Protein AF-A0AA40KRP3-F1 (afdb_monomer_lite)

Organism: NCBI:txid60889

pLDDT: mean 84.4, std 11.52, range [34.78, 96.44]

Sequence (147 aa):
MIGIWPLDEKSSTYRKIFAYFRLMATVILYGLLLVPQVLAIAVNWGDIQTIAEIGTIFTTLGQILYKVVYLTARREKAHNLYNEIRSLWDSSNDPNEKKSYEQIAYWARTVTIIFSACISCNVIFFSTSAIIDYLSNDNRQLPYTAW

Structure (mmCIF, N/CA/C/O backbone):
data_AF-A0AA40KRP3-F1
#
_entry.id   AF-A0AA40KRP3-F1
#
loop_
_atom_site.group_PDB
_atom_site.id
_atom_site.type_symbol
_atom_site.label_atom_id
_atom_site.label_alt_id
_atom_site.label_comp_id
_atom_site.label_asym_id
_atom_site.label_entity_id
_atom_site.label_seq_id
_atom_site.pdbx_PDB_ins_code
_atom_site.Cartn_x
_atom_site.Cartn_y
_atom_site.Cartn_z
_atom_site.occupancy
_atom_site.B_iso_or_equiv
_atom_site.auth_seq_id
_atom_site.auth_comp_id
_atom_site.auth_asym_id
_atom_site.auth_atom_id
_atom_site.pdbx_PDB_model_num
ATOM 1 N N . MET A 1 1 ? -7.642 7.161 2.071 1.00 57.91 1 MET A N 1
ATOM 2 C CA . MET A 1 1 ? -7.379 5.827 2.662 1.00 57.91 1 MET A CA 1
ATOM 3 C C . MET A 1 1 ? -7.637 4.749 1.621 1.00 57.91 1 MET A C 1
ATOM 5 O O . MET A 1 1 ? -8.656 4.828 0.945 1.00 57.91 1 MET A O 1
ATOM 9 N N . ILE A 1 2 ? -6.746 3.757 1.536 1.00 65.31 2 ILE A N 1
ATOM 10 C CA . ILE A 1 2 ? -6.640 2.677 0.523 1.00 65.31 2 ILE A CA 1
ATOM 11 C C . ILE A 1 2 ? -7.835 1.675 0.539 1.00 65.31 2 ILE A C 1
ATOM 13 O O . ILE A 1 2 ? -7.778 0.580 0.004 1.00 65.31 2 ILE A O 1
ATOM 17 N N . GLY A 1 3 ? -8.960 2.012 1.180 1.00 63.09 3 GLY A N 1
ATOM 18 C CA . GLY A 1 3 ? -10.132 1.124 1.271 1.00 63.09 3 GLY A CA 1
ATOM 19 C C . GLY A 1 3 ? -9.956 -0.105 2.181 1.00 63.09 3 GLY A C 1
ATOM 20 O O . GLY A 1 3 ? -10.907 -0.854 2.362 1.00 63.09 3 GLY A O 1
ATOM 21 N N . ILE A 1 4 ? -8.781 -0.282 2.800 1.00 76.75 4 ILE A N 1
ATOM 22 C CA . ILE A 1 4 ? -8.442 -1.415 3.690 1.00 76.75 4 ILE A CA 1
ATOM 23 C C . ILE A 1 4 ? -9.092 -1.299 5.079 1.00 76.75 4 ILE A C 1
ATOM 25 O O . ILE A 1 4 ? -9.167 -2.284 5.810 1.00 76.75 4 ILE A O 1
ATOM 29 N N . TRP A 1 5 ? -9.570 -0.109 5.455 1.00 75.00 5 TRP A N 1
ATOM 30 C CA . TRP A 1 5 ? -10.094 0.134 6.799 1.00 75.00 5 TRP A CA 1
ATOM 31 C C . TRP A 1 5 ? -11.228 -0.853 7.153 1.00 75.00 5 TRP A C 1
ATOM 33 O O . TRP A 1 5 ? -12.099 -1.104 6.303 1.00 75.00 5 TRP A O 1
ATOM 43 N N . PRO A 1 6 ? -11.228 -1.430 8.374 1.00 71.06 6 PRO A N 1
ATOM 44 C CA . PRO A 1 6 ? -12.307 -2.299 8.825 1.00 71.06 6 PRO A CA 1
ATOM 45 C C . PRO A 1 6 ? -13.645 -1.566 8.710 1.00 71.06 6 PRO A C 1
ATOM 47 O O . PRO A 1 6 ? -13.796 -0.425 9.144 1.00 71.06 6 PRO A O 1
ATOM 50 N N . LEU A 1 7 ? -14.612 -2.209 8.059 1.00 72.94 7 LEU A N 1
ATOM 51 C CA . LEU A 1 7 ? -15.961 -1.670 7.960 1.00 72.94 7 LEU A CA 1
ATOM 52 C C . LEU A 1 7 ? -16.702 -2.053 9.234 1.00 72.94 7 LEU A C 1
ATOM 54 O O . LEU A 1 7 ? -16.808 -3.237 9.531 1.00 72.94 7 LEU A O 1
ATOM 58 N N . ASP A 1 8 ? -17.243 -1.069 9.949 1.00 69.12 8 ASP A N 1
ATOM 59 C CA . ASP A 1 8 ? -18.189 -1.353 11.027 1.00 69.12 8 ASP A CA 1
ATOM 60 C C . ASP A 1 8 ? -19.405 -2.099 10.460 1.00 69.12 8 ASP A C 1
ATOM 62 O O . ASP A 1 8 ? -19.904 -1.768 9.376 1.00 69.12 8 ASP A O 1
ATOM 66 N N . GLU A 1 9 ? -19.940 -3.063 11.206 1.00 65.94 9 GLU A N 1
ATOM 67 C CA . GLU A 1 9 ? -21.144 -3.810 10.813 1.00 65.94 9 GLU A CA 1
ATOM 68 C C . GLU A 1 9 ? -22.333 -2.872 10.557 1.00 65.94 9 GLU A C 1
ATOM 70 O O . GLU A 1 9 ? -23.053 -3.038 9.567 1.00 65.94 9 GLU A O 1
ATOM 75 N N . LYS A 1 10 ? -22.433 -1.807 11.370 1.00 70.06 10 LYS A N 1
ATOM 76 C CA . LYS A 1 10 ? -23.422 -0.717 11.278 1.00 70.06 10 LYS A CA 1
ATOM 77 C C . LYS A 1 10 ? -23.169 0.273 10.132 1.00 70.06 10 LYS A C 1
ATOM 79 O O . LYS A 1 10 ? -23.895 1.257 9.998 1.00 70.06 10 LYS A O 1
ATOM 84 N N . SER A 1 11 ? -22.126 0.083 9.322 1.00 73.38 11 SER A N 1
ATOM 85 C CA . SER A 1 11 ? -21.842 0.993 8.209 1.00 73.38 11 SER A CA 1
ATOM 86 C C . SER A 1 11 ? -22.909 0.895 7.115 1.00 73.38 11 SER A C 1
ATOM 88 O O . SER A 1 11 ? -23.355 -0.192 6.744 1.00 73.38 11 SER A O 1
ATOM 90 N N . SER A 1 12 ? -23.309 2.051 6.576 1.00 80.00 12 SER A N 1
ATOM 91 C CA . SER A 1 12 ? -24.265 2.121 5.471 1.00 80.00 12 SER A CA 1
ATOM 92 C C . SER A 1 12 ? -23.737 1.396 4.229 1.00 80.00 12 SER A C 1
ATOM 94 O O . SER A 1 12 ? -22.534 1.403 3.953 1.00 80.00 12 SER A O 1
ATOM 96 N N . THR A 1 13 ? -24.639 0.811 3.436 1.00 80.62 13 THR A N 1
ATOM 97 C CA . THR A 1 13 ? -24.312 0.081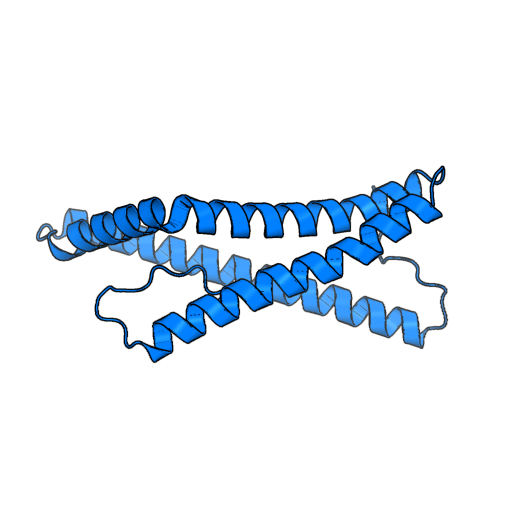 2.197 1.00 80.62 13 THR A CA 1
ATOM 98 C C . THR A 1 13 ? -23.412 0.896 1.265 1.00 80.62 13 THR A C 1
ATOM 100 O O . THR A 1 13 ? -22.445 0.369 0.718 1.00 80.62 13 THR A O 1
ATOM 103 N N . TYR A 1 14 ? -23.646 2.209 1.171 1.00 80.75 14 TYR A N 1
ATOM 104 C CA . TYR A 1 14 ? -22.814 3.132 0.397 1.00 80.75 14 TYR A CA 1
ATOM 105 C C . TYR A 1 14 ? -21.350 3.164 0.868 1.00 80.75 14 TYR A C 1
ATOM 107 O O . TYR A 1 14 ? -20.434 3.086 0.051 1.00 80.75 14 TYR A O 1
ATOM 115 N N . ARG A 1 15 ? -21.100 3.216 2.186 1.00 80.94 15 ARG A N 1
ATOM 116 C CA . ARG A 1 15 ? -19.733 3.193 2.737 1.00 80.94 15 ARG A CA 1
ATOM 117 C C . ARG A 1 15 ? -19.027 1.875 2.433 1.00 80.94 15 ARG A C 1
ATOM 119 O O . ARG A 1 15 ? -17.836 1.894 2.127 1.00 80.94 15 ARG A O 1
ATOM 126 N N . LYS A 1 16 ? -19.755 0.753 2.477 1.00 81.25 16 LYS A N 1
ATOM 127 C CA . LYS A 1 16 ? -19.212 -0.570 2.136 1.00 81.25 16 LYS A CA 1
ATOM 128 C C . LYS A 1 16 ? -18.801 -0.623 0.663 1.00 81.25 16 LYS A C 1
ATOM 130 O O . LYS A 1 16 ? -17.646 -0.929 0.376 1.00 81.25 16 LYS A O 1
ATOM 135 N N . ILE A 1 17 ? -19.701 -0.242 -0.248 1.00 85.12 17 ILE A N 1
ATOM 136 C CA . ILE A 1 17 ? -19.434 -0.192 -1.698 1.00 85.12 17 ILE A CA 1
ATOM 137 C C . ILE A 1 17 ? -18.231 0.704 -1.993 1.00 85.12 17 ILE A C 1
ATOM 139 O O . ILE A 1 17 ? -17.313 0.308 -2.705 1.00 85.12 17 ILE A O 1
ATOM 143 N N . PHE A 1 18 ? -18.191 1.892 -1.395 1.00 85.44 18 PHE A N 1
ATOM 144 C CA . PHE A 1 18 ? -17.117 2.845 -1.632 1.00 85.44 18 PHE A CA 1
ATOM 145 C C . PHE A 1 18 ? -15.752 2.366 -1.115 1.00 85.44 18 PHE A C 1
ATOM 147 O O . PHE A 1 18 ? -14.724 2.634 -1.739 1.00 85.44 18 PHE A O 1
ATOM 154 N N . ALA A 1 19 ? -15.717 1.627 -0.002 1.00 85.06 19 ALA A N 1
ATOM 155 C CA . ALA A 1 19 ? -14.489 1.009 0.491 1.00 85.06 19 ALA A CA 1
ATOM 156 C C . ALA A 1 19 ? -13.972 -0.076 -0.467 1.00 85.06 19 ALA A C 1
ATOM 158 O O . ALA A 1 19 ? -12.786 -0.072 -0.793 1.00 85.06 19 ALA A O 1
ATOM 159 N N . TYR A 1 20 ? -14.858 -0.942 -0.972 1.00 85.06 20 TYR A N 1
ATOM 160 C CA . TYR A 1 20 ? -14.495 -1.953 -1.971 1.00 85.06 20 TYR A CA 1
ATOM 161 C C . TYR A 1 20 ? -14.034 -1.330 -3.287 1.00 85.06 20 TYR A C 1
ATOM 163 O O . TYR A 1 20 ? -13.016 -1.748 -3.831 1.00 85.06 20 TYR A O 1
ATOM 171 N N . PHE A 1 21 ? -14.723 -0.290 -3.762 1.00 88.69 21 PHE A N 1
ATOM 172 C CA . PHE A 1 21 ? -14.316 0.453 -4.951 1.00 88.69 21 PHE A CA 1
ATOM 173 C C . PHE A 1 21 ? -12.900 1.023 -4.800 1.00 88.69 21 PHE A C 1
ATOM 175 O O . PHE A 1 21 ? -12.059 0.821 -5.671 1.00 88.69 21 PHE A O 1
ATOM 182 N N . ARG A 1 22 ? -12.600 1.676 -3.669 1.00 87.62 22 ARG A N 1
ATOM 183 C CA . ARG A 1 22 ? -11.258 2.213 -3.385 1.00 87.62 22 ARG A CA 1
ATOM 184 C C . ARG A 1 22 ? -10.190 1.125 -3.331 1.00 87.62 22 ARG A C 1
ATOM 186 O O . ARG A 1 22 ? -9.084 1.348 -3.818 1.00 87.62 22 ARG A O 1
ATOM 193 N N . LEU A 1 23 ? -10.509 -0.028 -2.752 1.00 88.12 23 LEU A N 1
ATOM 194 C CA . LEU A 1 23 ? -9.596 -1.166 -2.684 1.00 88.12 23 LEU A CA 1
ATOM 195 C C . LEU A 1 23 ? 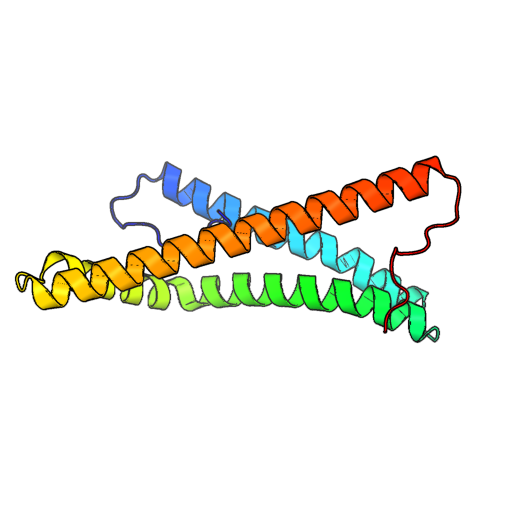-9.301 -1.720 -4.084 1.00 88.12 23 LEU A C 1
ATOM 197 O O . LEU A 1 23 ? -8.135 -1.845 -4.451 1.00 88.12 23 LEU A O 1
ATOM 201 N N . MET A 1 24 ? -10.338 -1.959 -4.892 1.00 88.50 24 MET A N 1
ATOM 202 C CA . MET A 1 24 ? -10.198 -2.417 -6.280 1.00 88.50 24 MET A CA 1
ATOM 203 C C . MET A 1 24 ? -9.409 -1.423 -7.130 1.00 88.50 24 MET A C 1
ATOM 205 O O . MET A 1 24 ? -8.451 -1.810 -7.794 1.00 88.50 24 MET A O 1
ATOM 209 N N . ALA A 1 25 ? -9.753 -0.136 -7.056 1.00 89.38 25 ALA A N 1
ATOM 210 C CA . ALA A 1 25 ? -9.036 0.917 -7.765 1.00 89.38 25 ALA A CA 1
ATOM 211 C C . ALA A 1 25 ? -7.553 0.954 -7.371 1.00 89.38 25 ALA A C 1
ATOM 213 O O . ALA A 1 25 ? -6.696 1.132 -8.231 1.00 89.38 25 ALA A O 1
ATOM 214 N N . THR A 1 26 ? -7.241 0.728 -6.090 1.00 88.62 26 THR A N 1
ATOM 215 C CA . THR A 1 26 ? -5.854 0.697 -5.619 1.00 88.62 26 THR A CA 1
ATOM 216 C C . THR A 1 26 ? -5.085 -0.493 -6.198 1.00 88.62 26 THR A C 1
ATOM 218 O O . THR A 1 26 ? -3.985 -0.313 -6.712 1.00 88.62 26 THR A O 1
ATOM 221 N N . VAL A 1 27 ? -5.661 -1.698 -6.162 1.00 88.69 27 VAL A N 1
ATOM 222 C CA . VAL A 1 27 ? -5.030 -2.904 -6.728 1.00 88.69 27 VAL A CA 1
ATOM 223 C C . VAL A 1 27 ? -4.806 -2.751 -8.233 1.00 88.69 27 VAL A C 1
ATOM 225 O O . VAL A 1 27 ? -3.718 -3.053 -8.717 1.00 88.69 27 VAL A O 1
ATOM 228 N N . ILE A 1 28 ? -5.799 -2.229 -8.959 1.00 90.62 28 ILE A N 1
ATOM 229 C CA . ILE A 1 28 ? -5.699 -1.984 -10.403 1.00 90.62 28 ILE A CA 1
ATOM 230 C C . ILE A 1 28 ? -4.598 -0.964 -10.699 1.00 90.62 28 ILE A C 1
ATOM 232 O O . ILE A 1 28 ? -3.746 -1.225 -11.542 1.00 90.62 28 ILE A O 1
ATOM 236 N N . LEU A 1 29 ? -4.574 0.168 -9.990 1.00 90.19 29 LEU A N 1
ATOM 237 C CA . LEU A 1 29 ? -3.583 1.220 -10.213 1.00 90.19 29 LEU A CA 1
ATOM 238 C C . LEU A 1 29 ? -2.155 0.703 -9.995 1.00 90.19 29 LEU A C 1
ATOM 240 O O . LEU A 1 29 ? -1.298 0.895 -10.853 1.00 90.19 29 LEU A O 1
ATOM 244 N N . TYR A 1 30 ? -1.900 0.004 -8.886 1.00 87.62 30 TYR A N 1
ATOM 245 C CA . TYR A 1 30 ? -0.574 -0.563 -8.622 1.00 87.62 30 TYR A CA 1
ATOM 246 C C . TYR A 1 30 ? -0.211 -1.687 -9.598 1.00 87.62 30 TYR A C 1
ATOM 248 O O . TYR A 1 30 ? 0.944 -1.776 -10.007 1.00 87.62 30 TYR A O 1
ATOM 256 N N . GLY A 1 31 ? -1.180 -2.505 -10.018 1.00 86.31 31 GLY A N 1
ATOM 257 C CA . GLY A 1 31 ? -0.972 -3.517 -11.054 1.00 86.31 31 GLY A CA 1
ATOM 258 C C . GLY A 1 31 ? -0.556 -2.899 -12.391 1.00 86.31 31 GLY A C 1
ATOM 259 O O . GLY A 1 31 ? 0.430 -3.328 -12.984 1.00 86.31 31 GLY A O 1
ATOM 260 N N . LEU A 1 32 ? -1.244 -1.838 -12.825 1.00 89.94 32 LEU A N 1
ATOM 261 C CA . LEU A 1 32 ? -0.913 -1.105 -14.051 1.00 89.94 32 LEU A CA 1
ATOM 262 C C . LEU A 1 32 ? 0.470 -0.450 -13.985 1.00 89.94 32 LEU A C 1
ATOM 264 O O . LEU A 1 32 ? 1.168 -0.422 -14.992 1.00 89.94 32 LEU A O 1
ATOM 268 N N . LEU A 1 33 ? 0.888 0.036 -12.812 1.00 89.00 33 LEU A N 1
ATOM 269 C CA . LEU A 1 33 ? 2.222 0.610 -12.615 1.00 89.00 33 LEU A CA 1
ATOM 270 C C . LEU A 1 33 ? 3.344 -0.438 -12.611 1.00 89.00 33 LEU A C 1
ATOM 272 O O . LEU A 1 33 ? 4.479 -0.087 -12.918 1.00 89.00 33 LEU A O 1
ATOM 276 N N . LEU A 1 34 ? 3.057 -1.706 -12.295 1.00 87.88 34 LEU A N 1
ATOM 277 C CA . LEU A 1 34 ? 4.054 -2.785 -12.308 1.00 87.88 34 LEU A CA 1
ATOM 278 C C . LEU A 1 34 ? 4.382 -3.283 -13.721 1.00 87.88 34 LEU A C 1
ATOM 280 O O . LEU A 1 34 ? 5.540 -3.585 -13.999 1.00 87.88 34 LEU A O 1
ATOM 284 N N . VAL A 1 35 ? 3.395 -3.341 -14.621 1.00 89.44 35 VAL A N 1
ATOM 285 C CA . VAL A 1 35 ? 3.578 -3.804 -16.012 1.00 89.44 35 VAL A CA 1
ATOM 286 C C . VAL A 1 35 ? 4.728 -3.090 -16.748 1.00 89.44 35 VAL A C 1
ATOM 288 O O . VAL A 1 35 ? 5.597 -3.790 -17.274 1.00 89.44 35 VAL A O 1
ATOM 291 N N . PRO A 1 36 ? 4.817 -1.743 -16.778 1.00 88.81 36 PRO A N 1
ATOM 292 C CA . PRO A 1 36 ? 5.914 -1.063 -17.462 1.00 88.81 36 PRO A CA 1
ATOM 293 C C . PRO A 1 36 ? 7.274 -1.333 -16.810 1.00 88.81 36 PRO A C 1
ATOM 295 O O . PRO A 1 36 ? 8.275 -1.331 -17.515 1.00 88.81 36 PRO A O 1
ATOM 298 N N . GLN A 1 37 ? 7.329 -1.618 -15.504 1.00 88.12 37 GLN A N 1
ATOM 299 C CA . GLN A 1 37 ? 8.586 -1.966 -14.831 1.00 88.12 37 GLN A CA 1
ATOM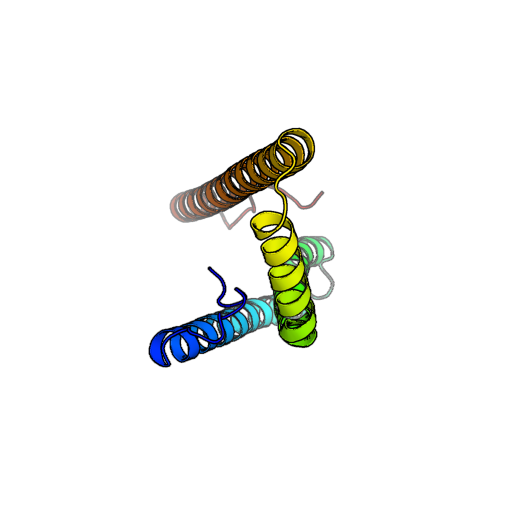 300 C C . GLN A 1 37 ? 9.082 -3.349 -15.266 1.00 88.12 37 GLN A C 1
ATOM 302 O O . GLN A 1 37 ? 10.260 -3.511 -15.560 1.00 88.12 37 GLN A O 1
ATOM 307 N N . VAL A 1 38 ? 8.184 -4.336 -15.380 1.00 90.06 38 VAL A N 1
ATOM 308 C CA . VAL A 1 38 ? 8.532 -5.677 -15.889 1.00 90.06 38 VAL A CA 1
ATOM 309 C C . VAL A 1 38 ? 9.035 -5.595 -17.330 1.00 90.06 38 VAL A C 1
ATOM 311 O O . VAL A 1 38 ? 10.058 -6.191 -17.660 1.00 90.06 38 VAL A O 1
ATOM 314 N N . LEU A 1 39 ? 8.351 -4.819 -18.176 1.00 90.44 39 LEU A N 1
ATOM 315 C CA . LEU A 1 39 ? 8.788 -4.578 -19.552 1.00 90.44 39 LEU A CA 1
ATOM 316 C C . LEU A 1 39 ? 10.148 -3.873 -19.597 1.00 90.44 39 LEU A C 1
ATOM 318 O O . LEU A 1 39 ? 11.010 -4.277 -20.370 1.00 90.44 39 LEU A O 1
ATOM 322 N N . ALA A 1 40 ? 10.370 -2.866 -18.752 1.00 86.44 40 ALA A N 1
ATOM 323 C CA . ALA A 1 40 ? 11.637 -2.146 -18.699 1.00 86.44 40 ALA A CA 1
ATOM 324 C C . ALA A 1 40 ? 12.803 -3.046 -18.246 1.00 86.44 40 ALA A C 1
ATOM 326 O O . ALA A 1 40 ? 13.893 -2.933 -18.800 1.00 86.44 40 ALA A O 1
ATOM 327 N N . ILE A 1 41 ? 12.578 -3.981 -17.315 1.00 89.44 41 ILE A N 1
ATOM 328 C CA . ILE A 1 41 ? 13.577 -4.999 -16.939 1.00 89.44 41 ILE A CA 1
ATOM 329 C C . ILE A 1 41 ? 13.875 -5.930 -18.122 1.00 89.44 41 ILE A C 1
ATOM 331 O O . ILE A 1 41 ? 15.034 -6.243 -18.380 1.00 89.44 41 ILE A O 1
ATOM 335 N N . ALA A 1 42 ? 12.844 -6.364 -18.854 1.00 91.06 42 ALA A N 1
ATOM 336 C CA . ALA A 1 42 ? 13.012 -7.260 -19.996 1.00 91.06 42 ALA A CA 1
ATOM 337 C C . ALA A 1 42 ? 13.759 -6.597 -21.168 1.00 91.06 42 ALA A C 1
ATOM 339 O O . ALA A 1 42 ? 14.568 -7.250 -21.821 1.00 91.06 42 ALA A O 1
ATOM 340 N N . VAL A 1 43 ? 13.504 -5.310 -21.432 1.00 91.31 43 VAL A N 1
ATOM 341 C CA . VAL A 1 43 ? 14.149 -4.555 -22.522 1.00 91.31 43 VAL A CA 1
ATOM 342 C C . VAL A 1 43 ? 15.602 -4.212 -22.197 1.00 91.31 43 VAL A C 1
ATOM 344 O O . VAL A 1 43 ? 16.452 -4.303 -23.076 1.00 91.31 43 VAL A O 1
ATOM 347 N N . ASN A 1 44 ? 15.908 -3.862 -20.946 1.00 89.56 44 ASN A N 1
ATOM 348 C CA . ASN A 1 44 ? 17.266 -3.500 -20.520 1.00 89.56 44 ASN A CA 1
ATOM 349 C C . ASN A 1 44 ? 18.070 -4.713 -20.019 1.00 89.56 44 ASN A C 1
ATOM 351 O O . ASN A 1 44 ? 18.978 -4.574 -19.199 1.00 89.56 44 ASN A O 1
ATOM 355 N N . TRP A 1 45 ? 17.729 -5.918 -20.488 1.00 89.31 45 TRP A N 1
ATOM 356 C CA . TRP A 1 45 ? 18.378 -7.151 -20.058 1.00 89.31 45 TRP A CA 1
ATOM 357 C C . TRP A 1 45 ? 19.880 -7.125 -20.370 1.00 89.31 45 TRP A C 1
ATOM 359 O O . TRP A 1 45 ? 20.282 -7.034 -21.528 1.00 89.31 45 TRP A O 1
ATOM 369 N N . GLY A 1 46 ? 20.710 -7.234 -19.330 1.00 86.69 46 GLY A N 1
ATOM 370 C CA . GLY A 1 46 ? 22.173 -7.194 -19.434 1.00 86.69 46 GLY A CA 1
ATOM 371 C C . GLY A 1 46 ? 22.813 -5.894 -18.937 1.00 86.69 46 GLY A C 1
ATOM 372 O O . GLY A 1 46 ? 23.991 -5.919 -18.589 1.00 86.69 46 GLY A O 1
ATOM 373 N N . ASP A 1 47 ? 22.055 -4.800 -18.809 1.00 90.62 47 ASP A N 1
ATOM 374 C CA . ASP A 1 47 ? 22.518 -3.586 -18.129 1.00 90.62 47 ASP A CA 1
ATOM 375 C C . ASP A 1 47 ? 22.147 -3.644 -16.642 1.00 90.62 47 ASP A C 1
ATOM 377 O O . ASP A 1 47 ? 21.040 -3.301 -16.223 1.00 90.62 47 ASP A O 1
ATOM 381 N N . ILE A 1 48 ? 23.092 -4.125 -15.833 1.00 88.56 48 ILE A N 1
ATOM 382 C CA . ILE A 1 48 ? 22.898 -4.354 -14.397 1.00 88.56 48 ILE A CA 1
ATOM 383 C C . ILE A 1 48 ? 22.550 -3.053 -13.663 1.00 88.56 48 ILE A C 1
ATOM 385 O O . ILE A 1 48 ? 21.728 -3.085 -12.747 1.00 88.56 48 ILE A O 1
ATOM 389 N N . GLN A 1 49 ? 23.132 -1.921 -14.068 1.00 86.75 49 GLN A N 1
ATOM 390 C CA . GLN A 1 49 ? 22.895 -0.636 -13.413 1.00 86.75 49 GLN A CA 1
ATOM 391 C C . GLN A 1 49 ? 21.451 -0.180 -13.646 1.00 86.75 49 GLN A C 1
ATOM 393 O O . GLN A 1 49 ? 20.711 0.063 -12.690 1.00 86.75 49 GLN A O 1
ATOM 398 N N . THR A 1 50 ? 21.011 -0.185 -14.904 1.00 84.50 50 THR A N 1
ATOM 399 C CA . THR A 1 50 ? 19.633 0.167 -15.271 1.00 84.50 50 THR A CA 1
ATOM 400 C C . THR A 1 50 ? 18.612 -0.798 -14.650 1.00 84.50 50 THR A C 1
ATOM 402 O O . THR A 1 50 ? 17.553 -0.382 -14.172 1.00 84.50 50 THR A O 1
ATOM 405 N N . ILE A 1 51 ? 18.926 -2.097 -14.577 1.00 87.38 51 ILE A N 1
ATOM 406 C CA . ILE A 1 51 ? 18.066 -3.094 -13.918 1.00 87.38 51 ILE A CA 1
ATOM 407 C C . ILE A 1 51 ? 17.967 -2.846 -12.410 1.00 87.38 51 ILE A C 1
ATOM 409 O O . ILE A 1 51 ? 16.876 -2.988 -11.858 1.00 87.38 51 ILE A O 1
ATOM 413 N N . ALA A 1 52 ? 19.057 -2.487 -11.727 1.00 87.94 52 ALA A N 1
ATOM 414 C CA . ALA A 1 52 ? 19.032 -2.205 -10.291 1.00 87.94 52 ALA A CA 1
ATOM 415 C C . ALA A 1 52 ? 18.151 -0.984 -9.968 1.00 87.94 52 ALA A C 1
ATOM 417 O O . ALA A 1 52 ? 17.350 -1.008 -9.025 1.00 87.94 52 ALA A O 1
ATOM 418 N N . GLU A 1 53 ? 18.229 0.052 -10.803 1.00 82.94 53 GLU A N 1
ATOM 419 C CA . GLU A 1 53 ? 17.405 1.258 -10.692 1.00 82.94 53 GLU A CA 1
ATOM 420 C C . GLU A 1 53 ? 15.912 0.939 -10.863 1.00 82.94 53 GLU A C 1
ATOM 422 O O . GLU A 1 53 ? 15.095 1.228 -9.980 1.00 82.94 53 GLU A O 1
ATOM 427 N N . ILE A 1 54 ? 15.546 0.257 -11.953 1.00 87.00 54 ILE A N 1
ATOM 428 C CA . ILE A 1 54 ? 14.163 -0.177 -12.211 1.00 87.00 54 ILE A CA 1
ATOM 429 C C . ILE A 1 54 ? 13.690 -1.158 -11.126 1.00 87.00 54 ILE A C 1
ATOM 431 O O . ILE A 1 54 ? 12.554 -1.086 -10.651 1.00 87.00 54 ILE A O 1
ATOM 435 N N . GLY A 1 55 ? 14.575 -2.053 -10.690 1.00 86.00 55 GLY A N 1
ATOM 436 C CA . GLY A 1 55 ? 14.334 -3.052 -9.657 1.00 86.00 55 GLY A CA 1
ATOM 437 C C . GLY A 1 55 ? 13.960 -2.431 -8.313 1.00 86.00 55 GLY A C 1
ATOM 438 O O . GLY A 1 55 ? 13.082 -2.946 -7.619 1.00 86.00 55 GLY A O 1
ATOM 439 N N . THR A 1 56 ? 14.539 -1.283 -7.964 1.00 86.94 56 THR A N 1
ATOM 440 C CA . THR A 1 56 ? 14.194 -0.544 -6.739 1.00 86.94 56 THR A CA 1
ATOM 441 C C . THR A 1 56 ? 12.747 -0.038 -6.773 1.00 86.94 56 THR A C 1
ATOM 443 O O . THR A 1 56 ? 11.995 -0.188 -5.805 1.00 86.94 56 THR A O 1
ATOM 446 N N . ILE A 1 57 ? 12.304 0.495 -7.915 1.00 86.38 57 ILE A N 1
ATOM 447 C CA . ILE A 1 57 ? 10.914 0.934 -8.112 1.00 86.38 57 ILE A CA 1
ATOM 448 C C . ILE A 1 57 ? 9.972 -0.278 -8.130 1.00 86.38 57 ILE A C 1
ATOM 450 O O . ILE A 1 57 ? 8.947 -0.281 -7.442 1.00 86.38 57 ILE A O 1
ATOM 454 N N . PHE A 1 58 ? 10.337 -1.332 -8.863 1.00 88.88 58 PHE A N 1
ATOM 455 C CA . PHE A 1 58 ? 9.567 -2.572 -8.964 1.00 88.88 58 PHE A CA 1
ATOM 456 C C . PHE A 1 58 ? 9.345 -3.229 -7.597 1.00 88.88 58 PHE A C 1
ATOM 458 O O . PHE A 1 58 ? 8.212 -3.549 -7.236 1.00 88.88 58 PHE A O 1
ATOM 465 N N . THR A 1 59 ? 10.407 -3.389 -6.805 1.00 90.50 59 THR A N 1
ATOM 466 C CA . THR A 1 59 ? 10.328 -3.987 -5.465 1.00 90.50 59 THR A CA 1
ATOM 467 C C . THR A 1 59 ? 9.499 -3.129 -4.516 1.00 90.50 59 THR A C 1
ATOM 469 O O . THR A 1 59 ? 8.676 -3.673 -3.781 1.00 90.50 59 THR A O 1
ATOM 472 N N . THR A 1 60 ? 9.623 -1.800 -4.575 1.00 89.56 60 THR A N 1
ATOM 473 C CA . THR A 1 60 ? 8.813 -0.878 -3.763 1.00 89.56 60 THR A CA 1
ATOM 474 C C . THR A 1 60 ? 7.322 -1.014 -4.086 1.00 89.56 60 THR A C 1
ATOM 476 O O . THR A 1 60 ? 6.502 -1.202 -3.183 1.00 89.56 60 THR A O 1
ATOM 479 N N . LEU A 1 61 ? 6.954 -0.995 -5.372 1.00 89.00 61 LEU A N 1
ATOM 480 C CA . LEU A 1 61 ? 5.569 -1.193 -5.813 1.00 89.00 61 LEU A CA 1
ATOM 481 C C . LEU A 1 61 ? 5.050 -2.589 -5.435 1.00 89.00 61 LEU A C 1
ATOM 483 O O . LEU A 1 61 ? 3.929 -2.722 -4.939 1.00 89.00 61 LEU A O 1
ATOM 487 N N . GLY A 1 62 ? 5.884 -3.618 -5.599 1.00 90.69 62 GLY A N 1
ATOM 488 C CA . GLY A 1 62 ? 5.573 -4.993 -5.220 1.00 90.69 62 GLY A CA 1
ATOM 489 C C . GLY A 1 62 ? 5.311 -5.148 -3.720 1.00 90.69 62 GLY A C 1
ATOM 490 O O . GLY A 1 62 ? 4.338 -5.793 -3.333 1.00 90.69 62 GLY A O 1
ATOM 491 N N . GLN A 1 63 ? 6.106 -4.502 -2.861 1.00 91.00 63 GLN A N 1
ATOM 492 C CA . GLN A 1 63 ? 5.894 -4.512 -1.410 1.00 91.00 63 GLN A CA 1
ATOM 493 C C . GLN A 1 63 ? 4.570 -3.856 -1.009 1.00 91.00 63 GLN A C 1
ATOM 495 O O . GLN A 1 63 ? 3.883 -4.357 -0.113 1.00 91.00 63 GLN A O 1
ATOM 500 N N . ILE A 1 64 ? 4.196 -2.747 -1.655 1.00 89.19 64 ILE A N 1
ATOM 501 C CA . ILE A 1 64 ? 2.911 -2.084 -1.402 1.00 89.19 64 ILE A CA 1
ATOM 502 C C . ILE A 1 64 ? 1.766 -3.010 -1.809 1.00 89.19 64 ILE A C 1
ATOM 504 O O . ILE A 1 64 ? 0.875 -3.265 -0.998 1.00 89.19 64 ILE A O 1
ATOM 508 N N . LEU A 1 65 ? 1.817 -3.569 -3.022 1.00 90.12 65 LEU A N 1
ATOM 509 C CA . LEU A 1 65 ? 0.788 -4.481 -3.515 1.00 90.12 65 LEU A CA 1
ATOM 510 C C . LEU A 1 65 ? 0.660 -5.720 -2.620 1.00 90.12 65 LEU A C 1
ATOM 512 O O . LEU A 1 65 ? -0.450 -6.079 -2.227 1.00 90.12 65 LEU A O 1
ATOM 516 N N . TYR A 1 66 ? 1.784 -6.319 -2.221 1.00 91.06 66 TYR A N 1
ATOM 517 C CA . TYR A 1 66 ? 1.812 -7.445 -1.292 1.00 91.06 66 TYR A CA 1
ATOM 518 C C . TYR A 1 66 ? 1.121 -7.104 0.032 1.00 91.06 66 TYR A C 1
ATOM 520 O O . TYR A 1 66 ? 0.252 -7.852 0.475 1.00 91.06 66 TYR A O 1
ATOM 528 N N . LYS A 1 67 ? 1.441 -5.958 0.650 1.00 90.25 67 LYS A N 1
ATOM 529 C CA . LYS A 1 67 ? 0.807 -5.528 1.909 1.00 90.25 67 LYS A CA 1
ATOM 530 C C . LYS A 1 67 ? -0.696 -5.296 1.745 1.00 90.25 67 LYS A C 1
ATOM 532 O O . LYS A 1 67 ? -1.464 -5.699 2.617 1.00 90.25 67 LYS A O 1
ATOM 537 N N . VAL A 1 68 ? -1.122 -4.687 0.636 1.00 89.00 68 VAL A N 1
ATOM 538 C CA . VAL A 1 68 ? -2.544 -4.463 0.325 1.00 89.00 68 VAL A CA 1
ATOM 539 C C . VAL A 1 68 ? -3.280 -5.798 0.199 1.00 89.00 68 VAL A C 1
ATOM 541 O O . VAL A 1 68 ? -4.301 -5.996 0.859 1.00 89.00 68 VAL A O 1
ATOM 544 N N . VAL A 1 69 ? -2.750 -6.739 -0.586 1.00 88.75 69 VAL A N 1
ATOM 545 C CA . VAL A 1 69 ? -3.350 -8.069 -0.782 1.00 88.75 69 VAL A CA 1
ATOM 546 C C . VAL A 1 69 ? -3.354 -8.866 0.521 1.00 88.75 69 VAL A C 1
ATOM 548 O O . VAL A 1 69 ? -4.384 -9.419 0.894 1.00 88.75 69 VAL A O 1
ATOM 551 N N . TYR A 1 70 ? -2.245 -8.871 1.261 1.00 90.75 70 TYR A N 1
ATOM 552 C CA . TYR A 1 70 ? -2.116 -9.578 2.534 1.00 90.75 70 TYR A CA 1
ATOM 553 C C . TYR A 1 70 ? -3.126 -9.088 3.579 1.00 90.75 70 TYR A C 1
ATOM 555 O O . TYR A 1 70 ? -3.820 -9.897 4.199 1.00 90.75 70 TYR A O 1
ATOM 563 N N . LEU A 1 71 ? -3.251 -7.767 3.756 1.00 88.06 71 LEU A N 1
ATOM 564 C CA . LEU A 1 71 ? -4.225 -7.185 4.684 1.00 88.06 71 LEU A CA 1
ATOM 565 C C . LEU A 1 71 ? -5.664 -7.444 4.235 1.00 88.06 71 LEU A C 1
ATOM 567 O O . LEU A 1 71 ? -6.531 -7.668 5.076 1.00 88.06 71 LEU A O 1
ATOM 571 N N . THR A 1 72 ? -5.915 -7.469 2.926 1.00 87.38 72 THR A N 1
ATOM 572 C CA . THR A 1 72 ? -7.234 -7.804 2.372 1.00 87.38 72 THR A CA 1
ATOM 573 C C . THR A 1 72 ? -7.587 -9.270 2.626 1.00 87.38 72 THR A C 1
ATOM 575 O O . THR A 1 72 ? -8.685 -9.564 3.090 1.00 87.38 72 THR A O 1
ATOM 578 N N . ALA A 1 73 ? -6.650 -10.193 2.402 1.00 89.12 73 ALA A N 1
ATOM 579 C CA . ALA A 1 73 ? -6.842 -11.621 2.654 1.00 89.12 73 ALA A CA 1
ATOM 580 C C . ALA A 1 73 ? -7.049 -11.931 4.147 1.00 89.12 73 ALA A C 1
ATOM 582 O O . ALA A 1 73 ? -7.760 -12.866 4.500 1.00 89.12 73 ALA A O 1
ATOM 583 N N . ARG A 1 74 ? -6.452 -11.132 5.040 1.00 88.94 74 ARG A N 1
ATOM 584 C CA . ARG A 1 74 ? -6.587 -11.266 6.501 1.00 88.94 74 ARG A CA 1
ATOM 585 C C . ARG A 1 74 ? -7.527 -10.235 7.121 1.00 88.94 74 ARG A C 1
ATOM 587 O O . ARG A 1 74 ? -7.439 -9.969 8.320 1.00 88.94 74 ARG A O 1
ATOM 594 N N . ARG A 1 75 ? -8.432 -9.666 6.325 1.00 84.75 75 ARG A N 1
ATOM 595 C CA . ARG A 1 75 ? -9.302 -8.567 6.753 1.00 84.75 75 ARG A CA 1
ATOM 596 C C . ARG A 1 75 ? -10.146 -8.917 7.973 1.00 84.75 75 ARG A C 1
ATOM 598 O O . ARG A 1 75 ? -10.295 -8.075 8.847 1.00 84.75 75 ARG A O 1
ATOM 605 N N . GLU A 1 76 ? -10.655 -10.144 8.050 1.00 86.00 76 GLU A N 1
ATOM 606 C CA . GLU A 1 76 ? -11.439 -10.615 9.197 1.00 86.00 76 GLU A CA 1
ATOM 607 C C . GLU A 1 76 ? -10.609 -10.616 10.486 1.00 86.00 76 GLU A C 1
ATOM 609 O O . GLU A 1 76 ? -11.018 -10.039 11.485 1.00 86.00 76 GLU A O 1
ATOM 614 N N . LYS A 1 77 ? -9.383 -11.153 10.444 1.00 89.12 77 LYS A N 1
ATOM 615 C CA . LYS A 1 77 ? -8.468 -11.131 11.597 1.00 89.12 77 LYS A CA 1
ATOM 616 C C . LYS A 1 77 ? -8.131 -9.704 12.029 1.00 89.12 77 LYS A C 1
ATOM 618 O O . LYS A 1 77 ? -8.121 -9.415 13.220 1.00 89.12 77 LYS A O 1
ATOM 623 N N . ALA A 1 78 ? -7.876 -8.813 11.070 1.00 87.69 78 ALA A N 1
ATOM 624 C CA . ALA A 1 78 ? -7.618 -7.403 11.355 1.00 87.69 78 ALA A CA 1
ATOM 625 C C . ALA A 1 78 ? -8.849 -6.697 11.950 1.00 87.69 78 ALA A C 1
ATOM 627 O O . ALA A 1 78 ? -8.707 -5.864 12.841 1.00 87.69 78 ALA A O 1
ATOM 628 N N . HIS A 1 79 ? -10.051 -7.044 11.483 1.00 87.38 79 HIS A N 1
ATOM 629 C CA . HIS A 1 79 ? -11.307 -6.527 12.017 1.00 87.38 79 HIS A CA 1
ATOM 630 C C . HIS A 1 79 ? -11.562 -7.013 13.448 1.00 87.38 79 HIS A C 1
ATOM 632 O O . HIS A 1 79 ? -11.865 -6.196 14.312 1.00 87.38 79 HIS A O 1
ATOM 638 N N . ASN A 1 80 ? -11.360 -8.304 13.716 1.00 89.69 80 ASN A N 1
ATOM 639 C CA . ASN A 1 80 ? -11.522 -8.882 15.050 1.00 89.69 80 ASN A CA 1
ATOM 640 C C . ASN A 1 80 ? -10.550 -8.249 16.049 1.00 89.69 80 ASN A C 1
ATOM 642 O O . ASN A 1 80 ? -10.980 -7.800 17.105 1.00 89.69 80 ASN A O 1
ATOM 646 N N . LEU A 1 81 ? -9.273 -8.112 15.674 1.00 90.62 81 LEU A N 1
ATOM 647 C CA . LEU A 1 81 ? -8.269 -7.444 16.506 1.00 90.62 81 LEU A CA 1
ATOM 648 C C . LEU A 1 81 ? -8.639 -5.979 16.789 1.00 90.62 81 LEU A C 1
ATOM 650 O O . LEU A 1 81 ? -8.486 -5.499 17.907 1.00 90.62 81 LEU A O 1
ATOM 654 N N . TYR A 1 82 ? -9.143 -5.260 15.782 1.00 89.31 82 TYR A N 1
ATOM 655 C CA . TYR A 1 82 ? -9.608 -3.886 15.965 1.00 89.31 82 TYR A CA 1
ATOM 656 C C . TYR A 1 82 ? -10.776 -3.805 16.957 1.00 89.31 82 TYR A C 1
ATOM 658 O O . TYR A 1 82 ? -10.768 -2.952 17.845 1.00 89.31 82 TYR A O 1
ATOM 666 N N . ASN A 1 83 ? -11.759 -4.699 16.828 1.00 90.12 83 ASN A N 1
ATOM 667 C CA . ASN A 1 83 ? -12.908 -4.745 17.728 1.00 90.12 83 ASN A CA 1
ATOM 668 C C . ASN A 1 83 ? -12.497 -5.126 19.156 1.00 90.12 83 ASN A C 1
ATOM 670 O O . ASN A 1 83 ? -13.030 -4.558 20.103 1.00 90.12 83 ASN A O 1
ATOM 674 N N . GLU A 1 84 ? -11.526 -6.025 19.316 1.00 91.12 84 GLU A N 1
ATOM 675 C CA . GLU A 1 84 ? -10.975 -6.404 20.619 1.00 91.12 84 GLU A CA 1
ATOM 676 C C . GLU A 1 84 ? -10.297 -5.209 21.303 1.00 91.12 84 GLU A C 1
ATOM 678 O O . GLU A 1 84 ? -10.669 -4.853 22.420 1.00 91.12 84 GLU A O 1
ATOM 683 N N . ILE A 1 85 ? -9.402 -4.505 20.599 1.00 89.44 85 ILE A N 1
ATOM 684 C CA . ILE A 1 85 ? -8.745 -3.288 21.109 1.00 89.44 85 ILE A CA 1
ATOM 685 C C . ILE A 1 85 ? -9.783 -2.227 21.491 1.00 89.44 85 ILE A C 1
ATOM 687 O O . ILE A 1 85 ? -9.676 -1.597 22.543 1.00 89.44 85 ILE A O 1
ATOM 691 N N . ARG A 1 86 ? -10.808 -2.037 20.654 1.00 88.75 86 ARG A N 1
ATOM 692 C CA . ARG A 1 86 ? -11.907 -1.109 20.935 1.00 88.75 86 ARG A CA 1
ATOM 693 C C . ARG A 1 86 ? -12.686 -1.518 22.183 1.00 88.75 86 ARG A C 1
ATOM 695 O O . ARG A 1 86 ? -12.984 -0.668 23.011 1.00 88.75 86 ARG A O 1
ATOM 702 N N . SER A 1 87 ? -12.994 -2.803 22.330 1.00 90.62 87 SER A N 1
ATOM 703 C CA . SER A 1 87 ? -13.733 -3.307 23.488 1.00 90.62 87 SER A CA 1
ATOM 704 C C . SER A 1 87 ? -12.951 -3.119 24.789 1.00 90.62 87 SER A C 1
ATOM 706 O O . SER A 1 87 ? -13.523 -2.671 25.779 1.00 90.62 87 SER A O 1
ATOM 708 N N . LEU A 1 88 ? 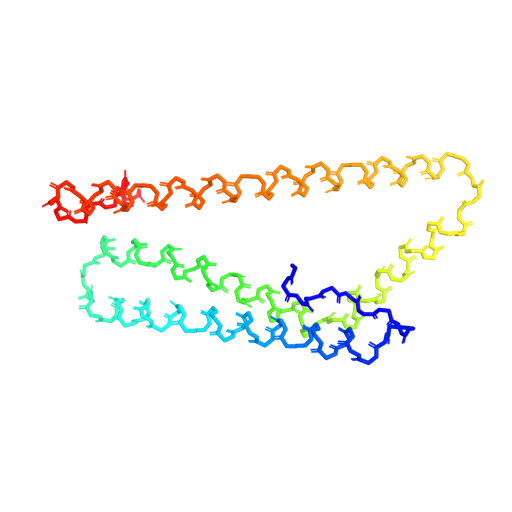-11.634 -3.360 24.766 1.00 89.62 88 LEU A N 1
ATOM 709 C CA . LEU A 1 88 ? -10.744 -3.122 25.902 1.00 89.62 88 LEU A CA 1
ATOM 710 C C . LEU A 1 88 ? -10.735 -1.643 26.286 1.00 89.62 88 LEU A C 1
ATOM 712 O O . LEU A 1 88 ? -10.912 -1.318 27.458 1.00 89.62 88 LEU A O 1
ATOM 716 N N . TRP A 1 89 ? -10.617 -0.756 25.295 1.00 88.75 89 TRP A N 1
ATOM 717 C CA . TRP A 1 89 ? -10.686 0.688 25.503 1.00 88.75 89 TRP A CA 1
ATOM 718 C C . TRP A 1 89 ? -12.007 1.120 26.151 1.00 88.75 89 TRP A C 1
ATOM 720 O O . TRP A 1 89 ? -11.998 1.877 27.118 1.00 88.75 89 TRP A O 1
ATOM 730 N N . ASP A 1 90 ? -13.136 0.631 25.632 1.00 88.06 90 ASP A N 1
ATOM 731 C CA . ASP A 1 90 ? -14.471 1.003 26.108 1.00 88.06 90 ASP A CA 1
ATOM 732 C C . ASP A 1 90 ? -14.779 0.420 27.503 1.00 88.06 90 ASP A C 1
ATOM 734 O O . ASP A 1 90 ? -15.537 1.017 28.267 1.00 88.06 90 ASP A O 1
ATOM 738 N N . SER A 1 91 ? -14.192 -0.730 27.851 1.00 90.56 91 SER A N 1
ATOM 739 C CA . SER A 1 91 ? -14.401 -1.415 29.138 1.00 90.56 91 SER A CA 1
ATOM 740 C C . SER A 1 91 ? -13.481 -0.957 30.277 1.00 90.56 91 SER A C 1
ATOM 742 O O . SER A 1 91 ? -13.769 -1.242 31.442 1.00 90.56 91 SER A O 1
ATOM 744 N N . SER A 1 92 ? -12.377 -0.269 29.968 1.00 87.31 92 SER A N 1
ATOM 745 C CA . SER A 1 92 ? -11.377 0.106 30.970 1.00 87.31 92 SER A CA 1
ATOM 746 C C . SER A 1 92 ? -11.859 1.296 31.808 1.00 87.31 92 SER A C 1
ATOM 748 O O . SER A 1 92 ? -11.956 2.431 31.337 1.00 87.31 92 SER A O 1
ATOM 750 N N . ASN A 1 93 ? -12.166 1.018 33.078 1.00 85.62 93 ASN A N 1
ATOM 751 C CA . ASN A 1 93 ? -12.569 2.016 34.074 1.00 85.62 93 ASN A CA 1
ATOM 752 C C . ASN A 1 93 ? -11.407 2.458 34.982 1.00 85.62 93 ASN A C 1
ATOM 754 O O . ASN A 1 93 ? -11.566 3.419 35.735 1.00 85.62 93 ASN A O 1
ATOM 758 N N . ASP A 1 94 ? -10.254 1.778 34.928 1.00 91.06 94 ASP A N 1
ATOM 759 C CA . ASP A 1 94 ? -9.069 2.167 35.695 1.00 91.06 94 ASP A CA 1
ATOM 760 C C . ASP A 1 94 ? -8.381 3.370 35.017 1.00 91.06 94 ASP A C 1
ATOM 762 O O . ASP A 1 94 ? -7.940 3.269 33.864 1.00 91.06 94 ASP A O 1
ATOM 766 N N . PRO A 1 95 ? -8.250 4.520 35.705 1.00 88.31 95 PRO A N 1
ATOM 767 C CA . PRO A 1 95 ? -7.558 5.683 35.158 1.00 88.31 95 PRO A CA 1
ATOM 768 C C . PRO A 1 95 ? -6.100 5.403 34.755 1.00 88.31 95 PRO A C 1
ATOM 770 O O . PRO A 1 95 ? -5.597 6.051 33.834 1.00 88.31 95 PRO A O 1
ATOM 773 N N . ASN A 1 96 ? -5.415 4.447 35.393 1.00 88.31 96 ASN A N 1
ATOM 774 C CA . ASN A 1 96 ? -4.034 4.100 35.054 1.00 88.31 96 ASN A CA 1
ATOM 775 C C . ASN A 1 96 ? -3.934 3.325 33.731 1.00 88.31 96 ASN A C 1
ATOM 777 O O . ASN A 1 96 ? -3.077 3.640 32.902 1.00 88.31 96 ASN A O 1
ATOM 781 N N . GLU A 1 97 ? -4.823 2.355 33.497 1.00 87.94 97 GLU A N 1
ATOM 782 C CA . GLU A 1 97 ? -4.891 1.625 32.224 1.00 87.94 97 GLU A CA 1
ATOM 783 C C . GLU A 1 97 ? -5.272 2.552 31.069 1.00 87.94 97 GLU A C 1
ATOM 785 O O . GLU A 1 97 ? -4.613 2.563 30.025 1.00 87.94 97 GLU A O 1
ATOM 790 N N . LYS A 1 98 ? -6.287 3.397 31.276 1.00 87.19 98 LYS A N 1
ATOM 791 C CA . LYS A 1 98 ? -6.756 4.339 30.257 1.00 87.19 98 LYS A CA 1
ATOM 792 C C . LYS A 1 98 ? -5.658 5.304 29.809 1.00 87.19 98 LYS A C 1
ATOM 794 O O . LYS A 1 98 ? -5.487 5.530 28.611 1.00 87.19 98 LYS A O 1
ATOM 799 N N . LYS A 1 99 ? -4.855 5.806 30.753 1.00 91.06 99 LYS A N 1
ATOM 800 C CA . LYS A 1 99 ? -3.700 6.668 30.460 1.00 91.06 99 LYS A CA 1
ATOM 801 C C . LYS A 1 99 ? -2.658 5.970 29.577 1.00 91.06 99 LYS A C 1
ATOM 803 O O . LYS A 1 99 ? -2.088 6.603 28.688 1.00 91.06 99 LYS A O 1
ATOM 808 N N . SER A 1 100 ? -2.423 4.674 29.791 1.00 90.25 100 SER A N 1
ATOM 809 C CA . SER A 1 100 ? -1.519 3.878 28.949 1.00 90.25 100 SER A CA 1
ATOM 810 C C . SER A 1 100 ? -2.029 3.796 27.507 1.00 90.25 100 SER A C 1
ATOM 812 O O . SER A 1 100 ? -1.285 4.068 26.559 1.00 90.25 100 SER A O 1
ATOM 814 N N . TYR A 1 101 ? -3.322 3.516 27.321 1.00 89.56 101 TYR A N 1
ATOM 815 C CA . TYR A 1 101 ? -3.911 3.468 25.985 1.00 89.56 101 TYR A CA 1
ATOM 816 C C . TYR A 1 101 ? -3.890 4.832 25.281 1.00 89.56 101 TYR A C 1
ATOM 818 O O . TYR A 1 101 ? -3.560 4.904 24.095 1.00 89.56 101 TYR A O 1
ATOM 826 N N . GLU A 1 102 ? -4.181 5.922 25.996 1.00 91.31 102 GLU A N 1
ATOM 827 C CA . GLU A 1 102 ? -4.089 7.288 25.465 1.00 91.31 102 GLU A CA 1
ATOM 828 C C . GLU A 1 102 ? -2.673 7.618 24.978 1.00 91.31 102 GLU A C 1
ATOM 830 O O . GLU A 1 102 ? -2.504 8.192 23.899 1.00 91.31 102 GLU A O 1
ATOM 835 N N . GLN A 1 103 ? -1.647 7.193 25.719 1.00 94.19 103 GLN A N 1
ATOM 836 C CA . GLN A 1 103 ? -0.255 7.375 25.320 1.00 94.19 103 GLN A CA 1
ATOM 837 C C . GLN A 1 103 ? 0.084 6.589 24.045 1.00 94.19 103 GLN A C 1
ATOM 839 O O . GLN A 1 103 ? 0.723 7.133 23.141 1.00 94.19 103 GLN A O 1
ATOM 844 N N . ILE A 1 104 ? -0.367 5.337 23.929 1.00 92.50 104 ILE A N 1
ATOM 845 C CA . ILE A 1 104 ? -0.177 4.534 22.710 1.00 92.50 104 ILE A CA 1
ATOM 846 C C . ILE A 1 104 ? -0.888 5.191 21.521 1.00 92.50 104 ILE A C 1
ATOM 848 O O . ILE A 1 104 ? -0.294 5.330 20.451 1.00 92.50 104 ILE A O 1
ATOM 852 N N . ALA A 1 105 ? -2.130 5.648 21.702 1.00 91.69 105 ALA A N 1
ATOM 853 C CA . ALA A 1 105 ? -2.896 6.327 20.659 1.00 91.69 105 ALA A CA 1
ATOM 854 C C . ALA A 1 105 ? -2.225 7.637 20.210 1.00 91.69 105 ALA A C 1
ATOM 856 O O . ALA A 1 105 ? -2.173 7.929 19.011 1.00 91.69 105 ALA A O 1
ATOM 857 N N . TYR A 1 106 ? -1.662 8.399 21.153 1.00 95.25 106 TYR A N 1
ATOM 858 C CA . TYR A 1 106 ? -0.885 9.600 20.863 1.00 95.25 106 TYR A CA 1
ATOM 859 C C . TYR A 1 106 ? 0.337 9.282 19.995 1.00 95.25 106 TYR A C 1
ATOM 861 O O . TYR A 1 106 ? 0.507 9.879 18.931 1.00 95.25 106 TYR A O 1
ATOM 869 N N . TRP A 1 107 ? 1.151 8.299 20.389 1.00 96.44 107 TRP A N 1
ATOM 870 C CA . TRP A 1 107 ? 2.326 7.900 19.611 1.00 96.44 107 TRP A CA 1
ATOM 871 C C . TRP A 1 107 ? 1.958 7.340 18.239 1.00 96.44 107 TRP A C 1
ATOM 873 O O . TRP A 1 107 ? 2.559 7.737 17.242 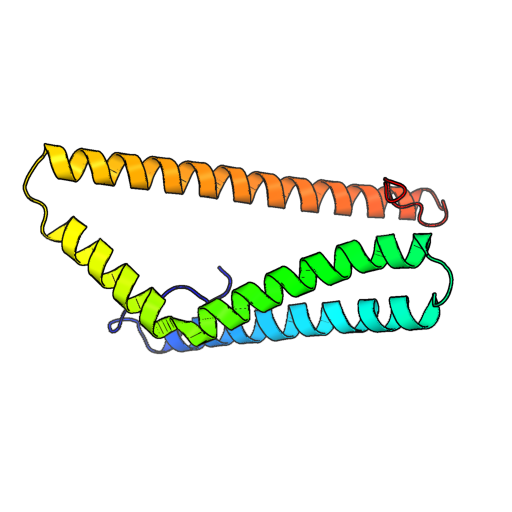1.00 96.44 107 TRP A O 1
ATOM 883 N N . ALA A 1 108 ? 0.933 6.489 18.157 1.00 92.62 108 ALA A N 1
ATOM 884 C CA . ALA A 1 108 ? 0.441 5.952 16.891 1.00 92.62 108 ALA A CA 1
ATOM 885 C C . ALA A 1 108 ? 0.012 7.074 15.932 1.00 92.62 108 ALA A C 1
ATOM 887 O O . ALA A 1 108 ? 0.352 7.048 14.744 1.00 92.62 108 ALA A O 1
ATOM 888 N N . ARG A 1 109 ? -0.679 8.101 16.443 1.00 94.50 109 ARG A N 1
ATOM 889 C CA . ARG A 1 109 ? -1.061 9.286 15.666 1.00 94.50 109 ARG A CA 1
ATOM 890 C C . ARG A 1 109 ? 0.162 10.075 15.205 1.00 94.50 109 ARG A C 1
ATOM 892 O O . ARG A 1 109 ? 0.251 10.389 14.020 1.00 94.50 109 ARG A O 1
ATOM 899 N N . THR A 1 110 ? 1.094 10.374 16.105 1.00 95.75 110 THR A N 1
ATOM 900 C CA . THR A 1 110 ? 2.313 11.135 15.795 1.00 95.75 110 THR A CA 1
ATOM 901 C C . THR A 1 110 ? 3.143 10.437 14.720 1.00 95.75 110 THR A C 1
ATOM 903 O O . THR A 1 110 ? 3.476 11.053 13.709 1.00 95.75 110 THR A O 1
ATOM 906 N N . VAL A 1 111 ? 3.390 9.133 14.867 1.00 95.62 111 VAL A N 1
ATOM 907 C CA . VAL A 1 111 ? 4.118 8.329 13.874 1.00 95.62 111 VAL A CA 1
ATOM 908 C C . VAL A 1 111 ? 3.387 8.319 12.532 1.00 95.62 111 VAL A C 1
ATOM 910 O O . VAL A 1 111 ? 4.017 8.515 11.496 1.00 95.62 111 VAL A O 1
ATOM 913 N N . THR A 1 112 ? 2.060 8.161 12.530 1.00 92.31 112 THR A N 1
ATOM 914 C CA . THR A 1 112 ? 1.263 8.174 11.291 1.00 92.31 112 THR A CA 1
ATOM 915 C C . THR A 1 112 ? 1.358 9.516 10.563 1.00 92.31 112 THR A C 1
ATOM 917 O O . THR A 1 112 ? 1.484 9.540 9.337 1.00 92.31 112 THR A O 1
ATOM 920 N N . ILE A 1 113 ? 1.316 10.633 11.297 1.00 93.94 113 ILE A N 1
ATOM 921 C CA . ILE A 1 113 ? 1.446 11.982 10.730 1.00 93.94 113 ILE A CA 1
ATOM 922 C C . ILE A 1 113 ? 2.843 12.177 10.144 1.00 93.94 113 ILE A C 1
ATOM 924 O O . ILE A 1 113 ? 2.951 12.564 8.984 1.00 93.94 113 ILE A O 1
ATOM 928 N N . ILE A 1 114 ? 3.894 11.867 10.911 1.00 96.25 114 ILE A N 1
ATOM 929 C CA . ILE A 1 114 ? 5.286 12.002 10.461 1.00 96.25 114 ILE A CA 1
ATOM 930 C C . ILE A 1 114 ? 5.514 11.158 9.208 1.00 96.25 114 ILE A C 1
ATOM 932 O O . ILE A 1 114 ? 5.980 11.671 8.197 1.00 96.25 114 ILE A O 1
ATOM 936 N N . PHE A 1 115 ? 5.110 9.889 9.233 1.00 91.56 115 PHE A N 1
ATOM 937 C CA . PHE A 1 115 ? 5.254 8.989 8.094 1.00 91.56 115 PHE A CA 1
ATOM 938 C C . PHE A 1 115 ? 4.523 9.510 6.848 1.00 91.56 115 PHE A C 1
ATOM 940 O O . PHE A 1 115 ? 5.087 9.528 5.755 1.00 91.56 115 PHE A O 1
ATOM 947 N N . SER A 1 116 ? 3.291 10.002 7.011 1.00 89.62 116 SER A N 1
ATOM 948 C CA . SER A 1 116 ? 2.508 10.572 5.905 1.00 89.62 116 SER A CA 1
ATOM 949 C C . SER A 1 116 ? 3.135 11.855 5.351 1.00 89.62 116 SER A C 1
ATOM 951 O O . SER A 1 116 ? 3.138 12.062 4.136 1.00 89.62 116 SER A O 1
ATOM 953 N N . ALA A 1 117 ? 3.692 12.702 6.221 1.00 94.44 117 ALA A N 1
ATOM 954 C CA . ALA A 1 117 ? 4.407 13.909 5.826 1.00 94.44 117 ALA A CA 1
ATOM 955 C C . ALA A 1 117 ? 5.683 13.559 5.049 1.00 94.44 117 ALA A C 1
ATOM 957 O O . ALA A 1 117 ? 5.885 14.083 3.960 1.00 94.44 117 ALA A O 1
ATOM 958 N N . CYS A 1 118 ? 6.486 12.609 5.539 1.00 93.81 118 CYS A N 1
ATOM 959 C CA . CYS A 1 118 ? 7.686 12.133 4.851 1.00 93.81 118 CYS A CA 1
ATOM 960 C C . CYS A 1 118 ? 7.372 11.585 3.454 1.00 93.81 118 CYS A C 1
ATOM 962 O O . CYS A 1 118 ? 8.055 11.945 2.498 1.00 93.81 118 CYS A O 1
ATOM 964 N N . ILE A 1 119 ? 6.321 10.766 3.313 1.00 89.12 119 ILE A N 1
ATOM 965 C CA . ILE A 1 119 ? 5.875 10.272 2.001 1.00 89.12 119 ILE A CA 1
ATOM 966 C C . ILE A 1 119 ? 5.476 11.434 1.090 1.00 89.12 119 ILE A C 1
ATOM 968 O O . ILE A 1 119 ? 5.887 11.474 -0.065 1.00 89.12 119 ILE A O 1
ATOM 972 N N . SER A 1 120 ? 4.693 12.385 1.601 1.00 89.81 120 SER A N 1
ATOM 973 C CA . SER A 1 120 ? 4.225 13.526 0.806 1.00 89.81 120 SER A CA 1
ATOM 974 C C . SER A 1 120 ? 5.393 14.390 0.329 1.00 89.81 120 SER A C 1
ATOM 976 O O . SER A 1 120 ? 5.459 14.732 -0.848 1.00 89.81 120 SER A O 1
ATOM 978 N N . CYS A 1 121 ? 6.354 14.676 1.212 1.00 93.06 121 CYS A N 1
ATOM 979 C CA . CYS A 1 121 ? 7.580 15.383 0.858 1.00 93.06 121 CYS A CA 1
ATOM 980 C C . CYS A 1 121 ? 8.370 14.622 -0.209 1.00 93.06 121 CYS A C 1
ATOM 982 O O . CYS A 1 121 ? 8.774 15.222 -1.197 1.00 93.06 121 CYS A O 1
ATOM 984 N N . ASN A 1 122 ? 8.549 13.308 -0.048 1.00 89.12 122 ASN A N 1
ATOM 985 C CA . ASN A 1 122 ? 9.255 12.473 -1.019 1.00 89.12 122 ASN A CA 1
ATOM 986 C C . ASN A 1 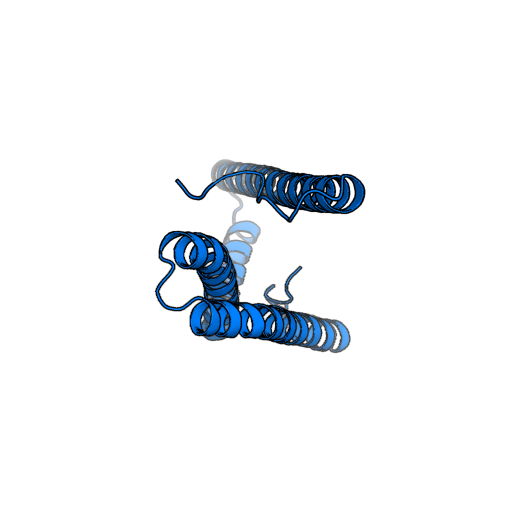122 ? 8.603 12.562 -2.413 1.00 89.12 122 ASN A C 1
ATOM 988 O O . ASN A 1 122 ? 9.286 12.864 -3.387 1.00 89.12 122 ASN A O 1
ATOM 992 N N . VAL A 1 123 ? 7.275 12.423 -2.497 1.00 87.38 123 VAL A N 1
ATOM 993 C CA . VAL A 1 123 ? 6.531 12.567 -3.761 1.00 87.38 123 VAL A CA 1
ATOM 994 C C . VAL A 1 123 ? 6.729 13.951 -4.379 1.00 87.38 123 VAL A C 1
ATOM 996 O O . VAL A 1 123 ? 6.947 14.044 -5.587 1.00 87.38 123 VAL A O 1
ATOM 999 N N . ILE A 1 124 ? 6.682 15.017 -3.573 1.00 91.12 124 ILE A N 1
ATOM 1000 C CA . ILE A 1 124 ? 6.918 16.385 -4.051 1.00 91.12 124 ILE A CA 1
ATOM 1001 C C . ILE A 1 124 ? 8.331 16.504 -4.625 1.00 91.12 124 ILE A C 1
ATOM 1003 O O . ILE A 1 124 ? 8.460 16.917 -5.771 1.00 91.12 124 ILE A O 1
ATOM 1007 N N . PHE A 1 125 ? 9.361 16.077 -3.886 1.00 90.81 125 PHE A N 1
ATOM 1008 C CA . PHE A 1 125 ? 10.758 16.153 -4.324 1.00 90.81 125 PHE A CA 1
ATOM 1009 C C . PHE A 1 125 ? 11.004 15.413 -5.645 1.00 90.81 125 PHE A C 1
ATOM 1011 O O . PHE A 1 125 ? 11.567 15.995 -6.574 1.00 90.81 125 PHE A O 1
ATOM 1018 N N . PHE A 1 126 ? 10.542 14.164 -5.768 1.00 83.31 126 PHE A N 1
ATOM 1019 C CA . PHE A 1 126 ? 10.691 13.400 -7.012 1.00 83.31 126 PHE A CA 1
ATOM 1020 C C . PHE A 1 126 ? 9.922 14.030 -8.176 1.00 83.31 126 PHE A C 1
ATOM 1022 O O . PHE A 1 126 ? 10.434 14.074 -9.293 1.00 83.31 126 PHE A O 1
ATOM 1029 N N . SER A 1 127 ? 8.723 14.561 -7.923 1.00 86.25 127 SER A N 1
ATOM 1030 C CA . SER A 1 127 ? 7.928 15.232 -8.959 1.00 86.25 127 SER A CA 1
ATOM 1031 C C . SER A 1 127 ? 8.604 16.517 -9.435 1.00 86.25 127 SER A C 1
ATOM 1033 O O . SER A 1 127 ? 8.681 16.759 -10.636 1.00 86.25 127 SER A O 1
ATOM 1035 N N . THR A 1 128 ? 9.134 17.327 -8.514 1.00 88.31 128 THR A N 1
ATOM 1036 C CA . THR A 1 128 ? 9.854 18.556 -8.866 1.00 88.31 128 THR A CA 1
ATOM 1037 C C . THR A 1 128 ? 11.152 18.264 -9.606 1.00 88.31 128 THR A C 1
ATOM 1039 O O . THR A 1 128 ? 11.420 18.936 -10.594 1.00 88.31 128 THR A O 1
ATOM 1042 N N . SER A 1 129 ? 11.914 17.244 -9.189 1.00 85.38 129 SER A N 1
ATOM 1043 C CA . SER A 1 129 ? 13.135 16.826 -9.891 1.00 85.38 129 SER A CA 1
ATOM 1044 C C . SER A 1 129 ? 12.819 16.438 -11.331 1.00 85.38 129 SER A C 1
ATOM 1046 O O . SER A 1 129 ? 13.407 16.986 -12.252 1.00 85.38 129 SER A O 1
ATOM 1048 N N . ALA A 1 130 ? 11.806 15.591 -11.537 1.00 80.25 130 ALA A N 1
ATOM 1049 C CA . ALA A 1 130 ? 11.418 15.152 -12.873 1.00 80.25 130 ALA A CA 1
ATOM 1050 C C . ALA A 1 130 ? 10.979 16.313 -13.786 1.00 80.25 130 ALA A C 1
ATOM 1052 O O . ALA A 1 130 ? 11.249 16.289 -14.985 1.00 80.25 130 ALA A O 1
ATOM 1053 N N . ILE A 1 131 ? 10.305 17.332 -13.236 1.00 85.44 131 ILE A N 1
ATOM 1054 C CA . ILE A 1 131 ? 9.920 18.536 -13.990 1.00 85.44 131 ILE A CA 1
ATOM 1055 C C . ILE A 1 131 ? 11.154 19.365 -14.359 1.00 85.44 131 ILE A C 1
ATOM 1057 O O . ILE A 1 131 ? 11.240 19.844 -15.486 1.00 85.44 131 ILE A O 1
ATOM 1061 N N . ILE A 1 132 ? 12.096 19.539 -13.428 1.00 87.00 132 ILE A N 1
ATOM 1062 C CA . ILE A 1 132 ? 13.339 20.280 -13.676 1.00 87.00 132 ILE A CA 1
ATOM 1063 C C . ILE A 1 132 ? 14.155 19.587 -14.769 1.00 87.00 132 ILE A C 1
ATOM 1065 O O . ILE A 1 132 ? 14.543 20.253 -15.725 1.00 87.00 132 ILE A O 1
ATOM 1069 N N . ASP A 1 133 ? 14.329 18.266 -14.686 1.00 80.94 133 ASP A N 1
ATOM 1070 C CA . ASP A 1 133 ? 15.063 17.483 -15.688 1.00 80.94 133 ASP A CA 1
ATOM 1071 C C . ASP A 1 133 ? 14.416 17.615 -17.073 1.00 80.94 133 ASP A C 1
ATOM 1073 O O . ASP A 1 133 ? 15.093 17.881 -18.065 1.00 80.94 133 ASP A O 1
ATOM 1077 N N . TYR A 1 134 ? 13.082 17.521 -17.136 1.00 78.94 134 TYR A N 1
ATOM 1078 C CA . TYR A 1 134 ? 12.327 17.701 -18.377 1.00 78.94 134 TYR A CA 1
ATOM 1079 C C . TYR A 1 134 ? 12.516 19.097 -18.991 1.00 78.94 134 TYR A C 1
ATOM 1081 O O . TYR A 1 134 ? 12.647 19.223 -20.206 1.00 78.94 134 TYR A O 1
ATOM 1089 N N . LEU A 1 135 ? 12.535 20.151 -18.168 1.00 86.88 135 LEU A N 1
ATOM 1090 C CA . LEU A 1 135 ? 12.731 21.527 -18.636 1.00 86.88 135 LEU A CA 1
ATOM 1091 C C . LEU A 1 135 ? 14.190 21.833 -19.005 1.00 86.88 135 LEU A C 1
ATOM 1093 O O . LEU A 1 135 ? 14.425 22.682 -19.863 1.00 86.88 135 LEU A O 1
ATOM 1097 N N . SER A 1 136 ? 15.155 21.154 -18.379 1.00 83.69 136 SER A N 1
ATOM 1098 C CA . SER A 1 136 ? 16.594 21.318 -18.632 1.00 83.69 136 SER A CA 1
ATOM 1099 C C . SER A 1 136 ? 17.034 20.744 -19.986 1.00 83.69 136 SER A C 1
ATOM 1101 O O . SER A 1 136 ? 18.125 21.054 -20.457 1.00 83.69 136 SER A O 1
ATOM 1103 N N . ASN A 1 137 ? 16.196 19.930 -20.648 1.00 70.69 137 ASN A N 1
ATOM 1104 C CA . ASN A 1 137 ? 16.570 19.159 -21.845 1.00 70.69 137 ASN A CA 1
ATOM 1105 C C . ASN A 1 137 ? 17.772 18.217 -21.617 1.00 70.69 137 ASN A C 1
ATOM 1107 O O . ASN A 1 137 ? 18.353 17.705 -22.576 1.00 70.69 137 ASN A O 1
ATOM 1111 N N . ASP A 1 138 ? 18.129 17.964 -20.357 1.00 63.88 138 ASP A N 1
ATOM 1112 C CA . ASP A 1 138 ? 19.062 16.908 -20.005 1.00 63.88 138 ASP A CA 1
ATOM 1113 C C . ASP A 1 138 ? 18.360 15.561 -20.179 1.00 63.88 138 ASP A C 1
ATOM 1115 O O . ASP A 1 138 ? 17.214 15.364 -19.761 1.00 63.88 138 ASP A O 1
ATOM 1119 N N . ASN A 1 139 ? 19.046 14.606 -20.810 1.00 57.28 139 ASN A N 1
ATOM 1120 C CA . ASN A 1 139 ? 18.573 13.228 -20.841 1.00 57.28 139 ASN A CA 1
ATOM 1121 C C . ASN A 1 139 ? 18.423 12.757 -19.398 1.00 57.28 139 ASN A C 1
ATOM 1123 O O . ASN A 1 139 ? 19.424 12.712 -18.694 1.00 57.28 139 ASN A O 1
ATOM 1127 N N . ARG A 1 140 ? 17.190 12.413 -19.000 1.00 49.62 140 ARG A N 1
ATOM 1128 C CA . ARG A 1 140 ? 16.774 11.880 -17.690 1.00 49.62 140 ARG A CA 1
ATOM 1129 C C . ARG A 1 140 ? 17.922 11.177 -16.948 1.00 49.62 140 ARG A C 1
ATOM 1131 O O . ARG A 1 140 ? 18.080 9.965 -17.058 1.00 49.62 140 ARG A O 1
ATOM 1138 N N . GLN A 1 141 ? 18.694 11.937 -16.177 1.00 53.69 141 GLN A N 1
ATOM 1139 C CA . GLN A 1 141 ? 19.569 11.405 -15.147 1.00 53.69 141 GLN A CA 1
ATOM 1140 C C . GLN A 1 141 ? 18.696 11.353 -13.906 1.00 53.69 141 GLN A C 1
ATOM 1142 O O . GLN A 1 141 ? 18.182 12.376 -13.464 1.00 53.69 141 GLN A O 1
ATOM 1147 N N . LEU A 1 142 ? 18.439 10.158 -13.372 1.00 52.06 142 LEU A N 1
ATOM 1148 C CA . LEU A 1 142 ? 17.835 10.088 -12.046 1.00 52.06 142 LEU A CA 1
ATOM 1149 C C . LEU A 1 142 ? 18.716 10.910 -11.088 1.00 52.06 142 LEU A C 1
ATOM 1151 O O . LEU A 1 142 ? 19.940 10.865 -11.219 1.00 52.06 142 LEU A O 1
ATOM 1155 N N . PRO A 1 143 ? 18.136 11.625 -10.108 1.00 50.19 143 PRO A N 1
ATOM 1156 C CA . PRO A 1 143 ? 18.907 12.470 -9.192 1.00 50.19 143 PRO A CA 1
ATOM 1157 C C . PRO A 1 143 ? 19.959 11.695 -8.377 1.00 50.19 143 PRO A C 1
ATOM 1159 O O . PRO A 1 143 ? 20.800 12.304 -7.721 1.00 50.19 143 PRO A O 1
ATOM 1162 N N . TYR A 1 144 ? 19.926 10.359 -8.423 1.00 50.34 144 TYR A N 1
ATOM 1163 C CA . TYR A 1 144 ? 20.911 9.474 -7.826 1.00 50.34 144 TYR A CA 1
ATOM 1164 C C . TYR A 1 144 ? 21.198 8.316 -8.786 1.00 50.34 144 TYR A C 1
ATOM 1166 O O . TYR A 1 144 ? 20.272 7.612 -9.190 1.00 50.34 144 TYR A O 1
ATOM 1174 N N . THR A 1 145 ? 22.473 8.088 -9.102 1.00 43.16 145 THR A N 1
ATOM 1175 C CA . THR A 1 145 ? 22.945 6.780 -9.571 1.00 43.16 145 THR A CA 1
ATOM 1176 C C . THR A 1 145 ? 22.643 5.768 -8.470 1.00 43.16 145 THR A C 1
ATOM 1178 O O . THR A 1 145 ? 22.957 6.050 -7.309 1.00 43.16 145 THR A O 1
ATOM 1181 N N . ALA A 1 146 ? 22.005 4.638 -8.791 1.00 40.50 146 ALA A N 1
ATOM 1182 C CA . ALA A 1 146 ? 21.814 3.575 -7.804 1.00 40.50 146 ALA A CA 1
ATOM 1183 C C . ALA A 1 146 ? 23.155 3.260 -7.117 1.00 40.50 146 ALA A C 1
ATOM 1185 O O . ALA A 1 146 ? 24.171 3.086 -7.790 1.00 40.50 146 ALA A O 1
ATOM 1186 N N . TRP A 1 147 ? 23.140 3.281 -5.783 1.00 34.78 147 TRP A N 1
ATOM 1187 C CA . TRP A 1 147 ? 24.284 2.935 -4.941 1.00 34.78 147 TRP A CA 1
ATOM 1188 C C . TRP A 1 147 ? 24.553 1.433 -5.001 1.00 34.78 147 TRP A C 1
ATOM 1190 O O . TRP A 1 147 ? 23.562 0.668 -4.924 1.00 34.78 147 TRP A O 1
#

Foldseek 3Di:
DQLLDQDDPPDDPVNNVVSVVSVVVNLVVLVVVLVVLVVQCVVCPPPPQSNVVSVVVNVVSVVVNCVSVVSVVCSVVVNVVVVVLVVCQVPDPDPVVNVVVVVVVVVVVVVVVVVVVVVVVVVVVQVVVVVVCVVVVPDDDPPDRDD

Radius of gyration: 21.02 Å; chains: 1; bounding box: 49×33×58 Å

Secondary structure (DSSP, 8-state):
--S-SPPPTT--HHHHHHHHHHHHHHHHHHHHHHHHHHHHHHHTTT-HHHHHHHHHHHHHHHHHHHHHHHHHHTHHHHHHHHHHHHHHHHH---HHHHHHHHHHHHHHHHHHHHHHHHHHHHHHHHHHHHHHHHHHT-----SS---